Protein AF-A0A444K5G9-F1 (afdb_monomer)

pLDDT: mean 79.3, std 8.41, range [44.22, 89.88]

Mean predicted aligned error: 7.09 Å

Sequence (66 aa):
LDMSATDAGDKKAMDALKACSSDSRFRKDPTDPSKPAKLFWNATGATLSDNFKEIANELSNLRVVG

Structure (mmCIF, N/CA/C/O backbone):
data_AF-A0A444K5G9-F1
#
_entry.id   AF-A0A444K5G9-F1
#
loop_
_atom_site.group_PDB
_atom_site.id
_atom_site.type_symbol
_atom_site.label_atom_id
_atom_site.label_alt_id
_atom_site.label_comp_id
_atom_site.label_asym_id
_atom_site.label_entity_id
_atom_site.label_seq_id
_atom_site.pdbx_PDB_ins_code
_atom_site.Cartn_x
_atom_site.Cartn_y
_atom_site.Cartn_z
_atom_site.occupancy
_atom_site.B_iso_or_equiv
_atom_site.auth_seq_id
_atom_site.auth_comp_id
_atom_site.auth_asym_id
_atom_site.auth_atom_id
_atom_site.pdbx_PDB_model_num
ATOM 1 N N . LEU A 1 1 ? 1.482 4.480 -9.458 1.00 59.59 1 LEU A N 1
ATOM 2 C CA . LEU A 1 1 ? 2.947 4.649 -9.540 1.00 59.59 1 LEU A CA 1
ATOM 3 C C . LEU A 1 1 ? 3.480 3.243 -9.674 1.00 59.59 1 LEU A C 1
ATOM 5 O O . LEU A 1 1 ? 3.405 2.510 -8.703 1.00 59.59 1 LEU A O 1
ATOM 9 N N . ASP A 1 2 ? 3.858 2.842 -10.881 1.00 71.94 2 ASP A N 1
ATOM 10 C CA . ASP A 1 2 ? 4.385 1.501 -11.132 1.00 71.94 2 ASP A CA 1
ATOM 11 C C . ASP A 1 2 ? 5.905 1.551 -10.952 1.00 71.94 2 ASP A C 1
ATOM 13 O O . ASP A 1 2 ? 6.636 1.803 -11.905 1.00 71.94 2 ASP A O 1
ATOM 17 N N . MET A 1 3 ? 6.3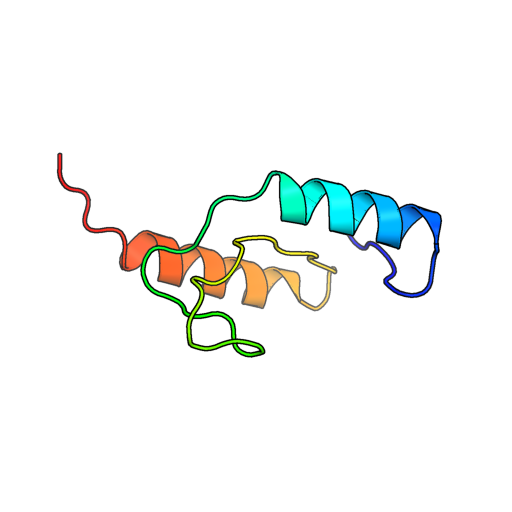55 1.483 -9.695 1.00 78.44 3 MET A N 1
ATOM 18 C CA . MET A 1 3 ? 7.781 1.518 -9.363 1.00 78.44 3 MET A CA 1
ATOM 19 C C . MET A 1 3 ? 8.331 0.096 -9.338 1.00 78.44 3 MET A C 1
ATOM 21 O O . MET A 1 3 ? 7.762 -0.789 -8.690 1.00 78.44 3 MET A O 1
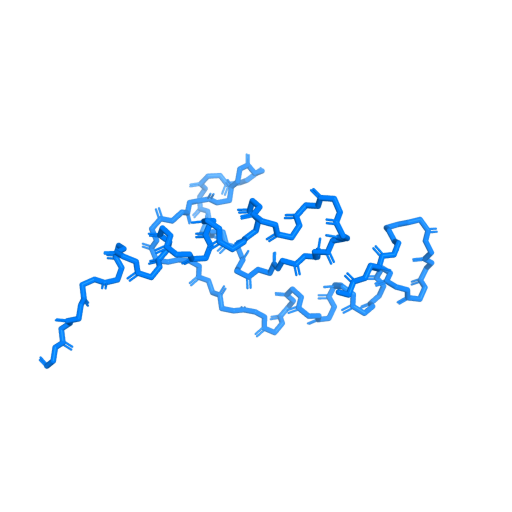ATOM 25 N N . SER A 1 4 ? 9.462 -0.131 -9.994 1.00 79.81 4 SER A N 1
ATOM 26 C CA . SER A 1 4 ? 10.071 -1.454 -10.049 1.00 79.81 4 SER A CA 1
ATOM 27 C C . SER A 1 4 ? 10.919 -1.742 -8.810 1.00 79.81 4 SER A C 1
ATOM 29 O O . SER A 1 4 ? 11.836 -1.003 -8.470 1.00 79.81 4 SER A O 1
ATOM 31 N N . ALA A 1 5 ? 10.687 -2.881 -8.153 1.00 77.88 5 ALA A N 1
ATOM 32 C CA . ALA A 1 5 ? 11.544 -3.340 -7.053 1.00 77.88 5 ALA A CA 1
ATOM 33 C C . ALA A 1 5 ? 12.924 -3.843 -7.518 1.00 77.88 5 ALA A C 1
ATOM 35 O O . ALA A 1 5 ? 13.806 -4.068 -6.683 1.00 77.88 5 ALA A O 1
ATOM 36 N N . THR A 1 6 ? 13.102 -4.044 -8.828 1.00 82.38 6 THR A N 1
ATOM 37 C CA . THR A 1 6 ? 14.365 -4.480 -9.436 1.0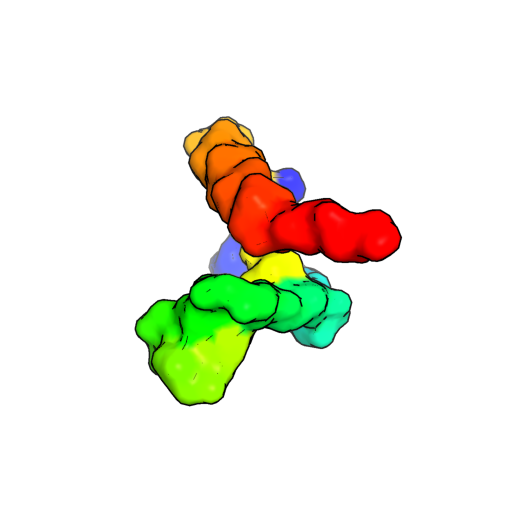0 82.38 6 THR A CA 1
ATOM 38 C C . THR A 1 6 ? 15.202 -3.317 -9.962 1.00 82.38 6 THR A C 1
ATOM 40 O O . THR A 1 6 ? 16.400 -3.500 -10.170 1.00 82.38 6 THR A O 1
ATOM 43 N N . ASP A 1 7 ? 14.613 -2.127 -10.126 1.00 89.88 7 ASP A N 1
ATOM 44 C CA . ASP A 1 7 ? 15.361 -0.909 -10.424 1.00 89.88 7 ASP A CA 1
ATOM 45 C C . ASP A 1 7 ? 15.893 -0.281 -9.126 1.00 89.88 7 ASP A C 1
ATOM 47 O O . ASP A 1 7 ? 15.176 -0.109 -8.137 1.00 89.88 7 ASP A O 1
ATOM 51 N N . ALA A 1 8 ? 17.186 0.040 -9.107 1.00 85.88 8 ALA A N 1
ATOM 52 C CA . ALA A 1 8 ? 17.844 0.542 -7.904 1.00 85.88 8 ALA A CA 1
ATOM 53 C C . ALA A 1 8 ? 17.367 1.951 -7.506 1.00 85.88 8 ALA A C 1
ATOM 55 O O . ALA A 1 8 ? 17.343 2.275 -6.314 1.00 85.88 8 ALA A O 1
ATOM 56 N N . GLY A 1 9 ? 16.993 2.786 -8.480 1.00 86.69 9 GLY A N 1
ATOM 57 C CA . GLY A 1 9 ? 16.467 4.129 -8.249 1.00 86.69 9 GLY A CA 1
ATOM 58 C C . GLY A 1 9 ? 15.066 4.078 -7.651 1.00 86.69 9 GLY A C 1
ATOM 59 O O . GLY A 1 9 ? 14.817 4.679 -6.602 1.00 86.69 9 GLY A O 1
ATOM 60 N N . ASP A 1 10 ? 14.192 3.280 -8.252 1.00 85.00 10 ASP A N 1
ATOM 61 C CA . ASP A 1 10 ? 12.830 3.061 -7.767 1.00 85.00 10 ASP A CA 1
ATOM 62 C C . ASP A 1 10 ? 12.819 2.423 -6.381 1.00 85.00 10 ASP A C 1
ATOM 64 O O . ASP A 1 10 ? 12.073 2.859 -5.504 1.00 85.00 10 ASP A O 1
ATOM 68 N N . LYS A 1 11 ? 13.698 1.449 -6.127 1.00 85.38 11 LYS A N 1
ATOM 69 C CA . LYS A 1 11 ? 13.850 0.854 -4.796 1.00 85.38 11 LYS A CA 1
ATOM 70 C C . LYS A 1 11 ? 14.215 1.895 -3.743 1.00 85.38 11 LYS A C 1
ATOM 72 O O . LYS A 1 11 ? 13.583 1.942 -2.690 1.00 85.38 11 LYS A O 1
ATOM 77 N N . LYS A 1 12 ? 15.175 2.775 -4.040 1.00 85.88 12 LYS A N 1
ATOM 78 C CA . LYS A 1 12 ? 15.576 3.848 -3.120 1.00 85.88 12 LYS A CA 1
ATOM 79 C C . LYS A 1 12 ? 14.425 4.814 -2.837 1.00 85.88 12 LYS A C 1
ATOM 81 O O . LYS A 1 12 ? 14.238 5.227 -1.693 1.00 85.88 12 LYS A O 1
ATOM 86 N N . ALA A 1 13 ? 13.651 5.168 -3.857 1.00 84.38 13 ALA A N 1
ATOM 87 C CA . ALA A 1 13 ? 12.483 6.023 -3.693 1.00 84.38 13 ALA A CA 1
ATOM 88 C C . ALA A 1 13 ? 11.363 5.321 -2.899 1.00 84.38 13 ALA A C 1
ATOM 90 O O . ALA A 1 13 ? 10.783 5.935 -2.005 1.00 84.38 13 ALA A O 1
ATOM 91 N N . MET A 1 14 ? 11.114 4.029 -3.129 1.00 81.81 14 MET A N 1
ATOM 92 C CA . MET A 1 14 ? 10.173 3.236 -2.327 1.00 81.81 14 MET A CA 1
ATOM 93 C C . MET A 1 14 ? 10.591 3.149 -0.859 1.00 81.81 14 MET A C 1
ATOM 95 O O . MET A 1 14 ? 9.747 3.300 0.020 1.00 81.81 14 MET A O 1
ATOM 99 N N . ASP A 1 15 ? 11.875 2.937 -0.578 1.00 84.12 15 ASP A N 1
ATOM 100 C CA . ASP A 1 15 ? 12.383 2.866 0.793 1.00 84.12 15 ASP A CA 1
ATOM 101 C C . ASP A 1 15 ? 12.243 4.217 1.512 1.00 84.12 15 ASP A C 1
ATOM 103 O O . ASP A 1 15 ? 11.818 4.260 2.667 1.00 84.12 15 ASP A O 1
ATOM 107 N N . ALA A 1 16 ? 12.507 5.329 0.817 1.00 84.88 16 ALA A N 1
ATOM 108 C CA . ALA A 1 16 ? 12.273 6.670 1.353 1.00 84.88 16 ALA A CA 1
ATOM 109 C C . ALA A 1 16 ? 10.785 6.915 1.659 1.00 84.88 16 ALA A C 1
ATOM 111 O O . ALA A 1 16 ? 10.443 7.397 2.739 1.00 84.88 16 ALA A O 1
ATOM 112 N N . LEU A 1 17 ? 9.887 6.530 0.748 1.00 83.50 17 LEU A N 1
ATOM 113 C CA . LEU A 1 17 ? 8.442 6.663 0.950 1.00 83.50 17 LEU A CA 1
ATOM 114 C C . LEU A 1 17 ? 7.942 5.781 2.103 1.00 83.50 17 LEU A C 1
ATOM 116 O O . LEU A 1 17 ? 7.152 6.246 2.923 1.00 83.50 17 LEU A O 1
ATOM 120 N N . LYS A 1 18 ? 8.438 4.544 2.226 1.00 83.62 18 LYS A N 1
ATOM 121 C CA . LYS A 1 18 ? 8.150 3.664 3.371 1.00 83.62 18 LYS A CA 1
ATOM 122 C C . LYS A 1 18 ? 8.628 4.273 4.684 1.00 83.62 18 LYS A C 1
ATOM 124 O O . LYS A 1 18 ? 7.888 4.228 5.664 1.00 83.62 18 LYS A O 1
ATOM 129 N N . ALA A 1 19 ? 9.816 4.875 4.710 1.00 83.75 19 ALA A N 1
ATOM 130 C CA . ALA A 1 19 ? 10.343 5.532 5.904 1.00 83.75 19 ALA A CA 1
ATOM 131 C C . ALA A 1 19 ? 9.477 6.725 6.350 1.00 83.75 19 ALA A C 1
ATOM 133 O O . ALA A 1 19 ? 9.268 6.909 7.548 1.00 83.75 19 ALA A O 1
ATOM 134 N N . CYS A 1 20 ? 8.934 7.496 5.404 1.00 82.75 20 CYS A N 1
ATOM 135 C CA . CYS A 1 20 ? 8.031 8.618 5.683 1.00 82.75 20 CYS A CA 1
ATOM 136 C C . CYS A 1 20 ? 6.568 8.204 5.917 1.00 82.75 20 CYS A C 1
ATOM 138 O O . CYS A 1 20 ? 5.760 9.038 6.325 1.00 82.75 20 CYS A O 1
ATOM 140 N N . SER A 1 21 ? 6.208 6.949 5.642 1.00 84.50 21 SER A N 1
ATOM 141 C CA . SER A 1 21 ? 4.832 6.478 5.777 1.00 84.50 21 SER A CA 1
ATOM 142 C C . SER A 1 21 ? 4.415 6.281 7.236 1.00 84.50 21 SER A C 1
ATOM 144 O O . SER A 1 21 ? 5.219 5.953 8.120 1.00 84.50 21 SER A O 1
ATOM 146 N N . SER A 1 22 ? 3.124 6.488 7.484 1.00 83.31 22 SER A N 1
ATOM 147 C CA . SER A 1 22 ? 2.517 6.279 8.794 1.00 83.31 22 SER A CA 1
ATOM 148 C C . SER A 1 22 ? 2.447 4.794 9.147 1.00 83.31 22 SER A C 1
ATOM 150 O O . SER A 1 22 ? 2.291 3.936 8.279 1.00 83.31 22 SER A O 1
ATOM 152 N N . ASP A 1 23 ? 2.525 4.499 10.440 1.00 85.56 23 ASP A N 1
ATOM 153 C CA . ASP A 1 23 ? 2.271 3.160 10.960 1.00 85.56 23 ASP A CA 1
ATOM 154 C C . ASP A 1 23 ? 0.765 2.885 11.016 1.00 85.56 23 ASP A C 1
ATOM 156 O O . ASP A 1 23 ? -0.029 3.735 11.432 1.00 85.56 23 ASP A O 1
ATOM 160 N N . SER A 1 24 ? 0.368 1.684 10.606 1.00 82.31 24 SER A N 1
ATOM 161 C CA . SER A 1 24 ? -0.998 1.202 10.761 1.00 82.31 24 SER A CA 1
ATOM 162 C C . SER A 1 24 ? -1.346 1.099 12.238 1.00 82.31 24 SER A C 1
ATOM 164 O O . SER A 1 24 ? -0.545 0.672 13.069 1.00 82.31 24 SER A O 1
ATOM 166 N N . ARG A 1 25 ? -2.586 1.451 12.573 1.00 82.19 25 ARG A N 1
ATOM 167 C CA . ARG A 1 25 ? -3.095 1.319 13.945 1.00 82.19 25 ARG A CA 1
ATOM 168 C C . ARG A 1 25 ? -3.732 -0.043 14.208 1.00 82.19 25 ARG A C 1
ATOM 170 O O . ARG A 1 25 ? -4.033 -0.351 15.357 1.00 82.19 25 ARG A O 1
ATOM 177 N N . PHE A 1 26 ? -3.941 -0.839 13.159 1.00 81.19 26 PHE A N 1
ATOM 178 C CA . PHE A 1 26 ? -4.739 -2.066 13.210 1.00 81.19 26 PHE A CA 1
ATOM 179 C C . PHE A 1 26 ? -4.012 -3.269 12.614 1.00 81.19 26 PHE A C 1
ATOM 181 O O . PHE A 1 26 ? -4.127 -4.379 13.135 1.00 81.19 26 PHE A O 1
ATOM 188 N N . ARG A 1 27 ? -3.249 -3.066 11.537 1.00 82.81 27 ARG A N 1
ATOM 189 C CA . ARG A 1 27 ? -2.474 -4.109 10.870 1.00 82.81 27 ARG A CA 1
ATOM 190 C C . ARG A 1 27 ? -1.078 -4.203 11.474 1.00 82.81 27 ARG A C 1
ATOM 192 O O . ARG A 1 27 ? -0.405 -3.202 11.711 1.00 82.81 27 ARG A O 1
ATOM 199 N N . LYS A 1 28 ? -0.643 -5.438 11.701 1.00 86.06 28 LYS A N 1
ATOM 200 C CA . LYS A 1 28 ? 0.729 -5.772 12.093 1.00 86.06 28 LYS A CA 1
ATOM 201 C C . LYS A 1 28 ? 1.556 -6.072 10.853 1.00 86.06 28 LYS A C 1
ATOM 203 O O . LYS A 1 28 ? 1.004 -6.537 9.855 1.00 86.06 28 LYS A O 1
ATOM 208 N N . ASP A 1 29 ? 2.854 -5.805 10.920 1.00 81.50 29 ASP A N 1
ATOM 209 C CA . ASP A 1 29 ? 3.772 -6.142 9.839 1.00 81.50 29 ASP A CA 1
ATOM 210 C C . ASP A 1 29 ? 3.796 -7.676 9.658 1.00 81.50 29 ASP A C 1
ATOM 212 O O . ASP A 1 29 ? 4.003 -8.406 10.633 1.00 81.50 29 ASP A O 1
ATOM 216 N N . PRO A 1 30 ? 3.553 -8.197 8.441 1.00 78.88 30 PRO A N 1
ATOM 217 C CA . PRO A 1 30 ? 3.550 -9.637 8.191 1.00 78.88 30 PRO A CA 1
ATOM 218 C C . PRO A 1 30 ? 4.936 -10.280 8.350 1.00 78.88 30 PRO A C 1
ATOM 220 O O . PRO A 1 30 ? 5.026 -11.489 8.551 1.00 78.88 30 PRO A O 1
ATOM 223 N N . THR A 1 31 ? 6.010 -9.495 8.257 1.00 82.44 31 THR A N 1
ATOM 224 C CA . THR A 1 31 ? 7.398 -9.943 8.442 1.00 82.44 31 THR A CA 1
ATOM 225 C C . THR A 1 31 ? 7.884 -9.802 9.884 1.00 82.44 31 THR A C 1
ATOM 227 O O . THR A 1 31 ? 8.813 -10.500 10.284 1.00 82.44 31 THR A O 1
ATOM 230 N N . ASP A 1 32 ? 7.231 -8.952 10.682 1.00 83.31 32 ASP A N 1
ATOM 231 C CA . ASP A 1 32 ? 7.511 -8.770 12.107 1.00 83.31 32 ASP A CA 1
ATOM 232 C C . ASP A 1 32 ? 6.222 -8.431 12.888 1.00 83.31 32 ASP A C 1
ATOM 234 O O . ASP A 1 32 ? 5.882 -7.258 13.068 1.00 83.31 32 ASP A O 1
ATOM 238 N N . PRO A 1 33 ? 5.511 -9.437 13.435 1.00 86.44 33 PRO A N 1
ATOM 239 C CA . PRO A 1 33 ? 4.243 -9.230 14.144 1.00 86.44 33 PRO A CA 1
ATOM 240 C C . PRO A 1 33 ? 4.335 -8.388 15.429 1.00 86.44 33 PRO A C 1
ATOM 242 O O . PRO A 1 33 ? 3.304 -8.111 16.056 1.00 86.44 33 PRO A O 1
ATOM 245 N N . SER A 1 34 ? 5.545 -8.021 15.867 1.00 87.38 34 SER A N 1
ATOM 246 C CA . SER A 1 34 ? 5.759 -7.111 16.996 1.00 87.38 34 SER A CA 1
ATOM 247 C C . SER A 1 34 ? 5.613 -5.635 16.610 1.00 87.38 34 SER A C 1
ATOM 249 O O . SER A 1 34 ? 5.460 -4.790 17.493 1.00 87.38 34 SER A O 1
ATOM 251 N N . LYS A 1 35 ? 5.606 -5.321 15.308 1.00 86.12 35 LYS A N 1
ATOM 252 C CA . LYS A 1 35 ? 5.540 -3.956 14.781 1.00 86.12 35 LYS A CA 1
ATOM 253 C C . LYS A 1 35 ? 4.233 -3.705 14.021 1.00 86.12 35 LYS A C 1
ATOM 255 O O . LYS A 1 35 ? 3.697 -4.620 13.391 1.00 86.12 35 LYS A O 1
ATOM 260 N N . PRO A 1 36 ? 3.693 -2.475 14.065 1.00 86.00 36 PRO A N 1
ATOM 261 C CA . PRO A 1 36 ? 2.620 -2.076 13.161 1.00 86.00 36 PRO A CA 1
ATOM 262 C C . PRO A 1 36 ? 3.110 -2.074 11.705 1.00 86.00 36 PRO A C 1
ATOM 264 O O . PRO A 1 36 ? 4.273 -1.777 11.435 1.00 86.00 36 PRO A O 1
ATOM 267 N N . ALA A 1 37 ? 2.226 -2.395 10.760 1.00 87.25 37 ALA A N 1
ATOM 268 C CA . ALA A 1 37 ? 2.556 -2.368 9.337 1.00 87.25 37 ALA A CA 1
ATOM 269 C C . ALA A 1 37 ? 2.744 -0.926 8.842 1.00 87.25 37 ALA A C 1
ATOM 271 O O . ALA A 1 37 ? 1.921 -0.061 9.142 1.00 87.25 37 ALA A O 1
ATOM 272 N N . LYS A 1 38 ? 3.768 -0.666 8.023 1.00 84.06 38 LYS A N 1
ATOM 273 C CA . LYS A 1 38 ? 3.926 0.625 7.334 1.00 84.06 38 LYS A CA 1
ATOM 274 C C . LYS A 1 38 ? 2.880 0.787 6.228 1.00 84.06 38 LYS A C 1
ATOM 276 O O . LYS A 1 38 ? 2.742 -0.079 5.366 1.00 84.06 38 LYS A O 1
ATOM 281 N N . LEU A 1 39 ? 2.155 1.905 6.239 1.00 79.81 39 LEU A N 1
ATOM 282 C CA . LEU A 1 39 ? 1.100 2.219 5.273 1.00 79.81 39 LEU A CA 1
ATOM 283 C C . LEU A 1 39 ? 1.691 2.827 3.997 1.00 79.81 39 LEU A C 1
ATOM 285 O O . LEU A 1 39 ? 1.637 4.035 3.768 1.00 79.81 39 LEU A O 1
ATOM 289 N N . PHE A 1 40 ? 2.271 1.969 3.164 1.00 82.38 40 PHE A N 1
ATOM 290 C CA . PHE A 1 40 ? 2.823 2.329 1.864 1.00 82.38 40 PHE A CA 1
ATOM 291 C C . PHE A 1 40 ? 2.299 1.377 0.784 1.00 82.38 40 PHE A C 1
ATOM 293 O O . PHE A 1 40 ? 2.406 0.161 0.932 1.00 82.38 40 PHE A O 1
ATOM 300 N N . TRP A 1 41 ? 1.792 1.925 -0.325 1.00 76.12 41 TRP A N 1
ATOM 301 C CA . TRP A 1 41 ? 1.258 1.145 -1.445 1.00 76.12 41 TRP A CA 1
ATOM 302 C C . TRP A 1 41 ? 1.981 1.495 -2.746 1.00 76.12 41 TRP A C 1
ATOM 304 O O . TRP A 1 41 ? 1.837 2.597 -3.275 1.00 76.12 41 TRP A O 1
ATOM 314 N N . ASN A 1 42 ? 2.726 0.533 -3.288 1.00 75.56 42 ASN A N 1
ATOM 315 C CA . ASN A 1 42 ? 3.267 0.608 -4.642 1.00 75.56 42 ASN A CA 1
ATOM 316 C C . ASN A 1 42 ? 2.247 0.001 -5.619 1.00 75.56 42 ASN A C 1
ATOM 318 O O . ASN A 1 42 ? 2.217 -1.212 -5.828 1.00 75.56 42 ASN A O 1
ATOM 322 N N . ALA A 1 43 ? 1.343 0.836 -6.134 1.00 73.88 43 ALA A N 1
ATOM 323 C CA . ALA A 1 43 ? 0.238 0.389 -6.976 1.00 73.88 43 ALA A CA 1
ATOM 324 C C . ALA A 1 43 ? 0.583 0.422 -8.467 1.00 73.88 43 ALA A C 1
ATOM 326 O O . ALA A 1 43 ? 0.751 1.499 -9.054 1.00 73.88 43 ALA A O 1
ATOM 327 N N . THR A 1 44 ? 0.573 -0.757 -9.085 1.00 76.69 44 THR A N 1
ATOM 328 C CA . THR A 1 44 ? 0.609 -0.921 -10.541 1.00 76.69 44 THR A CA 1
ATOM 329 C C . THR A 1 44 ? -0.818 -0.910 -11.089 1.00 76.69 44 THR A C 1
ATOM 331 O O . THR A 1 44 ? -1.781 -1.049 -10.331 1.00 76.69 44 THR A O 1
ATOM 334 N N . GLY A 1 45 ? -0.992 -0.7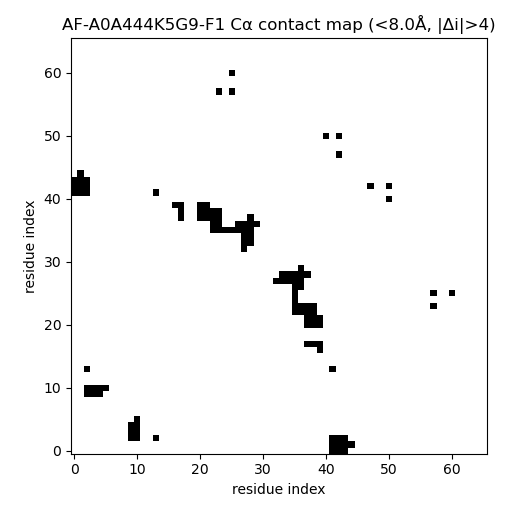76 -12.407 1.00 72.06 45 GLY A N 1
ATOM 335 C CA . GLY A 1 45 ? -2.327 -0.847 -13.020 1.00 72.06 45 GLY A CA 1
ATOM 336 C C . GLY A 1 45 ? -3.082 -2.143 -12.686 1.00 72.06 45 GLY A C 1
ATOM 337 O O . GLY A 1 45 ? -4.300 -2.119 -12.540 1.00 72.06 45 GLY A O 1
ATOM 338 N N . ALA A 1 46 ? -2.359 -3.250 -12.486 1.00 76.56 46 ALA A N 1
ATOM 339 C CA . ALA A 1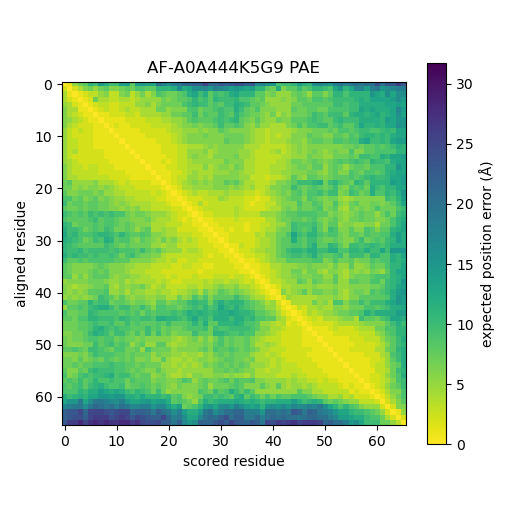 46 ? -2.931 -4.548 -12.135 1.00 76.56 46 ALA A CA 1
ATOM 340 C C . ALA A 1 46 ? -3.341 -4.662 -10.657 1.00 76.56 46 ALA A C 1
ATOM 342 O O . ALA A 1 46 ? -4.278 -5.388 -10.343 1.00 76.56 46 ALA A O 1
ATOM 343 N N . THR A 1 47 ? -2.661 -3.955 -9.747 1.00 76.44 47 THR A N 1
ATOM 344 C CA . THR A 1 47 ? -2.898 -4.057 -8.293 1.00 76.44 47 THR A CA 1
ATOM 345 C C . THR A 1 47 ? -3.655 -2.863 -7.717 1.00 76.44 47 THR A C 1
ATOM 347 O O . THR A 1 47 ? -3.978 -2.839 -6.530 1.00 76.44 47 THR A O 1
ATOM 350 N N . LEU A 1 48 ? -3.967 -1.860 -8.543 1.00 76.31 48 LEU A N 1
ATOM 351 C CA . LEU A 1 48 ? -4.570 -0.601 -8.113 1.00 76.31 48 LEU A CA 1
ATOM 352 C C . LEU A 1 48 ? -5.886 -0.803 -7.352 1.00 76.31 48 LEU A C 1
ATOM 354 O O . LEU A 1 48 ? -6.068 -0.224 -6.282 1.00 76.31 48 LEU A O 1
ATOM 358 N N . SER A 1 49 ? -6.788 -1.642 -7.866 1.00 79.88 49 SER A N 1
ATOM 359 C CA . SER A 1 49 ? -8.084 -1.891 -7.225 1.00 79.88 49 SER A CA 1
ATOM 360 C C . SER A 1 49 ? -7.954 -2.591 -5.873 1.00 79.88 49 SER A C 1
ATOM 362 O O . SER A 1 49 ? -8.712 -2.280 -4.958 1.00 79.88 49 SER A O 1
ATOM 364 N N . ASP A 1 50 ? -6.993 -3.500 -5.721 1.00 82.75 50 ASP A N 1
ATOM 365 C CA . ASP A 1 50 ? -6.777 -4.203 -4.455 1.0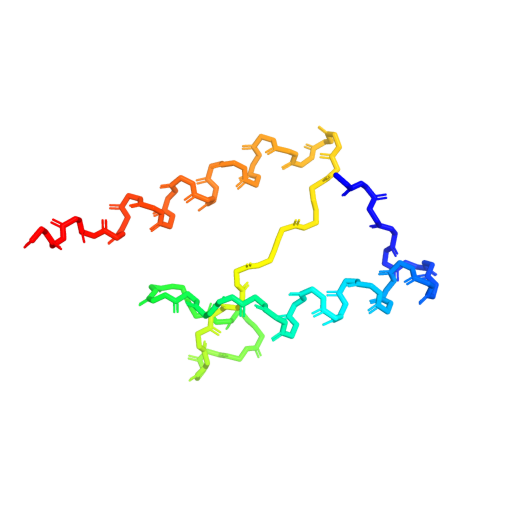0 82.75 50 ASP A CA 1
ATOM 366 C C . ASP A 1 50 ? -6.094 -3.303 -3.423 1.00 82.75 50 ASP A C 1
ATOM 368 O O . ASP A 1 50 ? -6.528 -3.260 -2.272 1.00 82.75 50 ASP A O 1
ATOM 372 N N . ASN A 1 51 ? -5.147 -2.465 -3.852 1.00 81.19 51 ASN A N 1
ATOM 373 C CA . ASN A 1 51 ? -4.572 -1.430 -2.991 1.00 81.19 51 ASN A CA 1
ATOM 374 C C . ASN A 1 51 ? -5.642 -0.457 -2.476 1.00 81.19 51 ASN A C 1
ATOM 376 O O . ASN A 1 51 ? -5.651 -0.124 -1.292 1.00 81.19 51 ASN A O 1
ATOM 380 N N . PHE A 1 52 ? -6.595 -0.043 -3.319 1.00 81.69 52 PHE A N 1
ATOM 381 C CA . PHE A 1 52 ? -7.707 0.799 -2.867 1.00 81.69 52 PHE A CA 1
ATOM 382 C C . PHE A 1 52 ? -8.602 0.101 -1.838 1.00 81.69 52 PHE A C 1
ATOM 384 O O . PHE A 1 52 ? -9.009 0.746 -0.871 1.00 81.69 52 PHE A O 1
ATOM 391 N N . LYS A 1 53 ? -8.886 -1.199 -1.992 1.00 83.62 53 LYS A N 1
ATOM 392 C CA . LYS A 1 53 ? -9.638 -1.966 -0.982 1.00 83.62 53 LYS A CA 1
ATOM 393 C C . LYS A 1 53 ? -8.889 -2.027 0.346 1.00 83.62 53 LYS A C 1
ATOM 395 O O . LYS A 1 53 ? -9.505 -1.868 1.395 1.00 83.62 53 LYS A O 1
ATOM 400 N N . GLU A 1 54 ? -7.574 -2.230 0.322 1.00 81.31 54 GLU A N 1
ATOM 401 C CA . GLU A 1 54 ? -6.766 -2.238 1.545 1.00 81.31 54 GLU A CA 1
ATOM 402 C C . GLU A 1 54 ? -6.775 -0.892 2.266 1.00 81.31 54 GLU A C 1
ATOM 404 O O . GLU A 1 54 ? -6.941 -0.851 3.485 1.00 81.31 54 GLU A O 1
ATOM 409 N N . ILE A 1 55 ? -6.624 0.204 1.520 1.00 80.50 55 ILE A N 1
ATOM 410 C CA . ILE A 1 55 ? -6.721 1.559 2.069 1.00 80.50 55 ILE A CA 1
ATOM 411 C C . ILE A 1 55 ? -8.113 1.773 2.670 1.00 80.50 55 ILE A C 1
ATOM 413 O O . ILE A 1 55 ? -8.226 2.244 3.799 1.00 80.50 55 ILE A O 1
ATOM 417 N N . ALA A 1 56 ? -9.173 1.391 1.952 1.00 80.31 56 ALA A N 1
ATOM 418 C CA . ALA A 1 56 ? -10.547 1.528 2.424 1.00 80.31 56 ALA A CA 1
ATOM 419 C C . ALA A 1 56 ? -10.803 0.731 3.712 1.00 80.31 56 ALA A C 1
ATOM 421 O O . ALA A 1 56 ? -11.424 1.263 4.626 1.00 80.31 56 ALA A O 1
ATOM 422 N N . ASN A 1 57 ? -10.277 -0.492 3.821 1.00 80.12 57 ASN A N 1
ATOM 423 C CA . ASN A 1 57 ? -10.369 -1.303 5.037 1.00 80.12 57 ASN A CA 1
ATOM 424 C C . ASN A 1 57 ? -9.616 -0.669 6.217 1.00 80.12 57 ASN A C 1
ATOM 426 O O . ASN A 1 57 ? -10.089 -0.700 7.352 1.00 80.12 57 ASN A O 1
ATOM 430 N N . GLU A 1 58 ? -8.446 -0.074 5.973 1.00 77.62 58 GLU A N 1
ATOM 431 C CA . GLU A 1 58 ? -7.714 0.657 7.013 1.00 77.62 58 GLU A CA 1
ATOM 432 C C . GLU A 1 58 ? -8.515 1.877 7.496 1.00 77.62 58 GLU A C 1
ATOM 434 O O . GLU A 1 58 ? -8.660 2.094 8.700 1.00 77.62 58 GLU A O 1
ATOM 439 N N . LEU A 1 59 ? -9.090 2.639 6.561 1.00 78.06 59 LEU A N 1
ATOM 440 C CA . LEU A 1 59 ? -9.919 3.809 6.854 1.00 78.06 59 LEU A CA 1
ATOM 441 C C . LEU A 1 59 ? -11.244 3.447 7.530 1.00 78.06 59 LEU A C 1
ATOM 443 O O . LEU A 1 59 ? -11.688 4.180 8.405 1.00 78.06 59 LEU A O 1
ATOM 447 N N . SER A 1 60 ? -11.874 2.325 7.181 1.00 75.88 60 SER A N 1
ATOM 448 C CA . SER A 1 60 ? -13.105 1.882 7.845 1.00 75.88 60 SER A CA 1
ATOM 449 C C . SER A 1 60 ? -12.857 1.423 9.281 1.00 75.88 60 SER A C 1
ATOM 451 O O . SER A 1 60 ? -13.743 1.533 10.126 1.00 75.88 60 SER A O 1
ATOM 453 N N . ASN A 1 61 ? -11.655 0.910 9.563 1.00 69.94 61 ASN A N 1
ATOM 454 C CA . ASN A 1 61 ? -11.250 0.496 10.907 1.00 69.94 61 ASN A CA 1
ATOM 455 C C . ASN A 1 61 ? -10.842 1.683 11.787 1.00 69.94 61 ASN A C 1
ATOM 457 O O . ASN A 1 61 ? -10.966 1.612 13.013 1.00 69.94 61 ASN A O 1
ATOM 461 N N . LEU A 1 62 ? -10.417 2.797 11.182 1.00 71.19 62 LEU A N 1
ATOM 462 C CA . LEU A 1 62 ? -10.333 4.085 11.859 1.00 71.19 62 LEU A CA 1
ATOM 463 C C . LEU A 1 62 ? -11.753 4.518 12.241 1.00 71.19 62 LEU A C 1
ATOM 465 O O . LEU A 1 62 ? -12.459 5.164 11.473 1.00 71.19 62 LEU A O 1
ATOM 469 N N . ARG A 1 6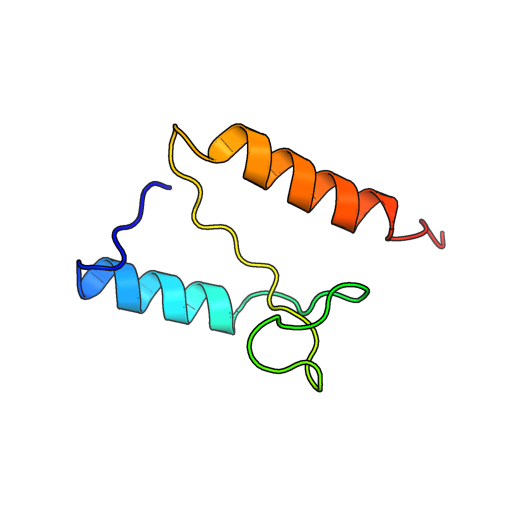3 ? -12.184 4.186 13.464 1.00 65.44 63 ARG A N 1
ATOM 470 C CA . ARG A 1 63 ? -13.333 4.864 14.070 1.00 65.44 63 ARG A CA 1
ATOM 471 C C . ARG A 1 63 ? -13.080 6.365 13.940 1.00 65.44 63 ARG A C 1
ATOM 473 O O . ARG A 1 63 ? -12.078 6.854 14.461 1.00 65.44 63 ARG A O 1
ATOM 480 N N . VAL A 1 64 ? -13.984 7.079 13.269 1.00 56.84 64 VAL A N 1
ATOM 481 C CA . VAL A 1 64 ? -14.074 8.535 13.379 1.00 56.84 64 VAL A CA 1
ATOM 482 C C . VAL A 1 64 ? -14.417 8.816 14.836 1.00 56.84 64 VAL A C 1
ATOM 484 O O . VAL A 1 64 ? -15.576 8.775 15.240 1.00 56.84 64 VAL A O 1
ATOM 487 N N . VAL A 1 65 ? -13.392 8.991 15.660 1.00 48.34 65 VAL A N 1
ATOM 488 C CA . VAL A 1 65 ? -13.5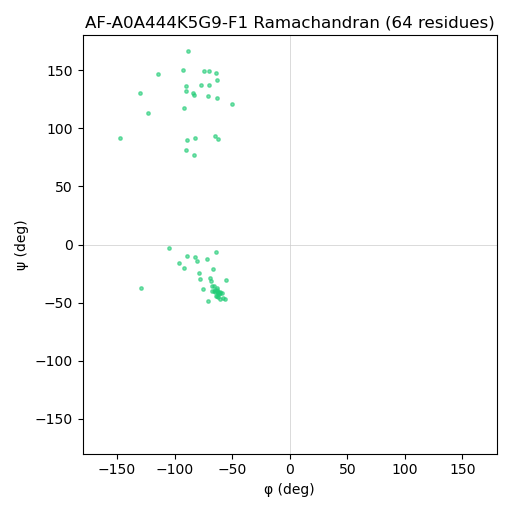44 9.653 16.947 1.00 48.34 65 VAL A CA 1
ATOM 489 C C . VAL A 1 65 ? -13.481 11.130 16.589 1.00 48.34 65 VAL A C 1
ATOM 491 O O . VAL A 1 65 ? -12.395 11.668 16.378 1.00 48.34 65 VAL A O 1
ATOM 494 N N . GLY A 1 66 ? -14.659 11.700 16.332 1.00 44.22 66 GLY A N 1
ATOM 495 C CA . GLY A 1 66 ? -14.835 13.149 16.313 1.00 44.22 66 GLY A CA 1
ATOM 496 C C . GLY A 1 66 ? -14.574 13.732 17.692 1.00 44.22 66 GLY A C 1
ATOM 497 O O . GLY A 1 66 ? -14.783 12.994 18.685 1.00 44.22 66 GLY A O 1
#

Radius of gyration: 13.27 Å; Cα contacts (8 Å, |Δi|>4): 58; chains: 1; bounding box: 33×23×30 Å

Solvent-accessible surface ar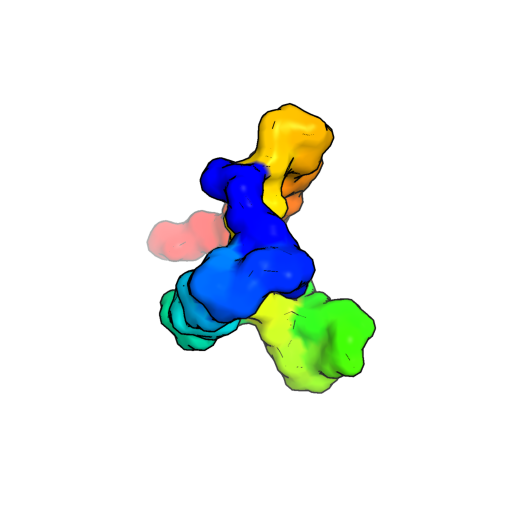ea (backbone atoms only — not comparable to full-atom values): 4023 Å² total; per-residue (Å²): 95,78,68,46,83,86,40,71,66,42,35,52,52,50,52,53,50,45,69,72,32,55,67,38,94,81,49,52,22,93,91,43,77,93,39,55,21,64,62,63,82,84,31,32,92,89,44,37,71,59,52,50,51,53,51,50,54,54,54,67,66,50,70,84,78,122

Secondary structure (DSSP, 8-state):
----TTSHHHHHHHHHHHHHSPEEEEEEPSS-TTSEEE------TTTHHHHHHHHHHHHHHS----

Foldseek 3Di:
DQQDCPDPVSVVVQVVVQVVFDFQPPAAPPVDNVGGDGLDDNDDPVCPVVNVVVVVVSVVVPDPPD